Protein AF-A0A1U8CT45-F1 (afdb_monomer)

pLDDT: mean 87.15, std 6.31, range [70.81, 94.75]

Sequence (84 aa):
MQLIPQQLLTTLGPLFRNSRMVQFHFTNKDLESLKGLYRIMGNGFAGCVHFPHTAPCEVRVLMLLYSSKKKIFMGLIPYDQSGF

Nearest PDB structures (foldseek):
  2l6u-assembly1_A  TM=8.974E-01  e=1.146E-11  Homo sapiens
  2xnf-assembly1_A  TM=8.641E-01  e=1.078E-11  Homo sapiens
  2ky6-assembly1_A  TM=8.567E-01  e=8.442E-12  Homo sapi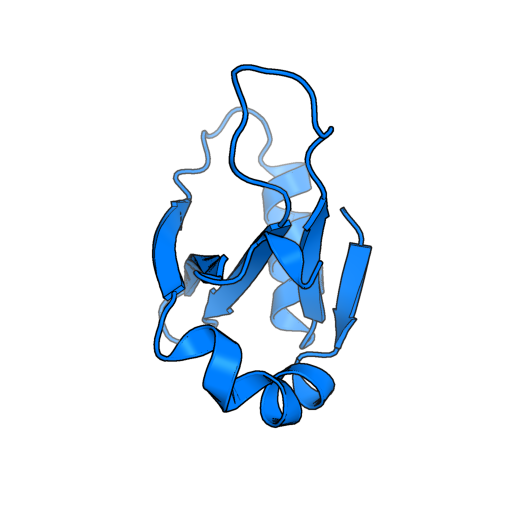ens
  2l23-assembly1_A  TM=8.395E-01  e=2.243E-11  Homo sapiens
  4ocm-assembly2_D  TM=4.503E-01  e=9.342E+00  Saccharomyces cerevisiae S288C

Structure (mmCIF, N/CA/C/O backbone):
data_AF-A0A1U8CT45-F1
#
_entry.id   AF-A0A1U8CT45-F1
#
loop_
_atom_site.group_PDB
_atom_site.id
_atom_site.type_symbol
_atom_site.label_atom_id
_atom_site.label_alt_id
_atom_site.label_comp_id
_atom_site.label_asym_id
_atom_site.label_entity_id
_atom_site.label_seq_id
_atom_site.pdbx_PDB_ins_code
_atom_site.Cartn_x
_atom_site.Cartn_y
_atom_site.Cartn_z
_atom_site.occupancy
_atom_site.B_iso_or_equiv
_atom_site.auth_seq_id
_atom_site.auth_comp_id
_atom_site.auth_asym_id
_atom_site.auth_atom_id
_atom_site.pdbx_PDB_model_num
ATOM 1 N N . MET A 1 1 ? 1.400 9.711 -3.639 1.00 83.25 1 MET A N 1
ATOM 2 C CA . MET A 1 1 ? 0.625 8.480 -3.360 1.00 83.25 1 MET A CA 1
ATOM 3 C C . MET A 1 1 ? -0.766 8.660 -3.939 1.00 83.25 1 MET A C 1
ATOM 5 O O . MET A 1 1 ? -1.336 9.726 -3.753 1.00 83.25 1 MET A O 1
ATOM 9 N N . GLN A 1 2 ? -1.284 7.659 -4.645 1.00 91.69 2 GLN A N 1
ATOM 10 C CA . GLN A 1 2 ? -2.670 7.607 -5.116 1.00 91.69 2 GLN A CA 1
ATOM 11 C C . GLN A 1 2 ? -3.495 6.706 -4.192 1.00 91.69 2 GLN A C 1
ATOM 13 O O . GLN A 1 2 ? -2.955 5.765 -3.615 1.00 91.69 2 GLN A O 1
ATOM 18 N N . LEU A 1 3 ? -4.787 6.992 -4.031 1.00 93.75 3 LEU A N 1
ATOM 19 C CA . LEU A 1 3 ? -5.696 6.170 -3.230 1.00 93.75 3 LEU A CA 1
ATOM 20 C C . LEU A 1 3 ? -6.530 5.275 -4.143 1.00 93.75 3 LEU A C 1
ATOM 22 O O . LEU A 1 3 ? -7.106 5.749 -5.118 1.00 93.75 3 LEU A O 1
ATOM 26 N N . ILE A 1 4 ? -6.610 3.991 -3.803 1.00 91.81 4 ILE A N 1
ATOM 27 C CA . ILE A 1 4 ? -7.369 2.983 -4.545 1.00 91.81 4 ILE A CA 1
ATOM 28 C C . ILE A 1 4 ? -8.379 2.343 -3.584 1.00 91.81 4 ILE A C 1
ATOM 30 O O . ILE A 1 4 ? -7.975 1.873 -2.518 1.00 91.81 4 ILE A O 1
ATOM 34 N N . PRO A 1 5 ? -9.683 2.304 -3.908 1.00 91.62 5 PRO A N 1
ATOM 35 C CA . PRO A 1 5 ? -10.660 1.564 -3.115 1.00 91.62 5 PRO A CA 1
ATOM 36 C C . PRO A 1 5 ? -10.260 0.088 -2.976 1.00 91.62 5 PRO A C 1
ATOM 38 O O . PRO A 1 5 ? -9.981 -0.581 -3.971 1.00 91.62 5 PRO A O 1
ATOM 41 N N . GLN A 1 6 ? -10.276 -0.450 -1.753 1.00 87.75 6 GLN A N 1
ATOM 42 C CA . GLN A 1 6 ? -9.872 -1.837 -1.481 1.00 87.75 6 GLN A CA 1
ATOM 43 C C . GLN A 1 6 ? -10.726 -2.864 -2.234 1.00 87.75 6 GLN A C 1
ATOM 45 O O . GLN A 1 6 ? -10.245 -3.945 -2.560 1.00 87.75 6 GLN A O 1
ATOM 50 N N . GLN A 1 7 ? -11.970 -2.517 -2.572 1.00 86.44 7 GLN A N 1
ATOM 51 C CA . GLN A 1 7 ? -12.848 -3.353 -3.393 1.00 86.44 7 GLN A CA 1
ATOM 52 C C . GLN A 1 7 ? -12.245 -3.645 -4.772 1.00 86.44 7 GLN A C 1
ATOM 54 O O . GLN A 1 7 ? -12.337 -4.775 -5.247 1.00 86.44 7 GLN A O 1
ATOM 59 N N . LEU A 1 8 ? -11.552 -2.673 -5.376 1.00 86.00 8 LEU A N 1
ATOM 60 C CA . LEU A 1 8 ? -10.874 -2.855 -6.662 1.00 86.00 8 LEU A CA 1
ATOM 61 C C . LEU A 1 8 ? -9.641 -3.752 -6.543 1.00 86.00 8 LEU A C 1
ATOM 63 O O . LEU A 1 8 ? -9.189 -4.301 -7.535 1.00 86.00 8 LEU A O 1
ATOM 67 N N . LEU A 1 9 ? -9.103 -3.951 -5.339 1.00 82.12 9 LEU A N 1
ATOM 68 C CA . LEU A 1 9 ? -7.967 -4.847 -5.144 1.00 82.12 9 LEU A CA 1
ATOM 69 C C . LEU A 1 9 ? -8.364 -6.319 -5.247 1.00 82.12 9 LEU A C 1
ATOM 71 O O . LEU A 1 9 ? -7.510 -7.160 -5.501 1.00 82.12 9 LEU A O 1
ATOM 75 N N . THR A 1 10 ? -9.644 -6.659 -5.087 1.00 80.25 10 THR A N 1
ATOM 76 C CA . THR A 1 10 ? -10.099 -8.051 -5.235 1.00 80.25 10 THR A CA 1
ATOM 77 C C . THR A 1 10 ? -9.806 -8.603 -6.633 1.00 80.25 10 THR A C 1
ATOM 79 O O . THR A 1 10 ? -9.407 -9.760 -6.762 1.00 80.25 10 THR A O 1
ATOM 82 N N . THR A 1 11 ? -9.893 -7.760 -7.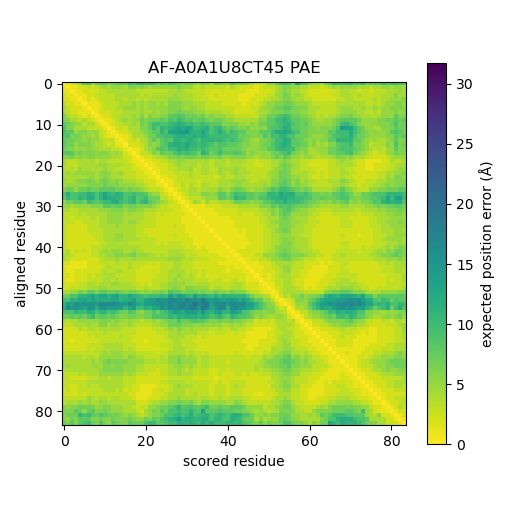666 1.00 79.19 11 THR A N 1
ATOM 83 C CA . THR A 1 11 ? -9.541 -8.119 -9.049 1.00 79.19 11 THR A CA 1
ATOM 84 C C . THR A 1 11 ? -8.028 -8.219 -9.259 1.00 79.19 11 THR A C 1
ATOM 86 O O . THR A 1 11 ? -7.571 -8.935 -10.145 1.00 79.19 11 THR A O 1
ATOM 89 N N . LEU A 1 12 ? -7.237 -7.580 -8.391 1.00 75.19 12 LEU A N 1
ATOM 90 C CA . LEU A 1 12 ? -5.772 -7.612 -8.384 1.00 75.19 12 LEU A CA 1
ATOM 91 C C . LEU A 1 12 ? -5.201 -8.782 -7.558 1.00 75.19 12 LEU A C 1
ATOM 93 O O . LEU A 1 12 ? -3.993 -8.861 -7.346 1.00 75.19 12 LEU A O 1
ATOM 97 N N . GLY A 1 13 ? -6.043 -9.727 -7.124 1.00 75.69 13 GLY A N 1
ATOM 98 C CA . GLY A 1 13 ? -5.665 -10.922 -6.358 1.00 75.69 13 GLY A CA 1
ATOM 99 C C . GLY A 1 13 ? -4.396 -11.654 -6.837 1.00 75.69 13 GLY A C 1
ATOM 100 O O . GLY A 1 13 ? -3.550 -11.980 -5.999 1.00 75.69 13 GLY A O 1
ATOM 101 N N . PRO A 1 14 ? -4.211 -11.906 -8.150 1.00 79.38 14 PRO A N 1
ATOM 102 C CA . PRO A 1 14 ? -3.011 -12.566 -8.670 1.00 79.38 14 PRO A CA 1
ATOM 103 C C . PRO A 1 14 ? -1.713 -11.792 -8.405 1.00 79.38 14 PRO A C 1
ATOM 105 O O . PRO A 1 14 ? -0.697 -12.403 -8.076 1.00 79.38 14 PRO A 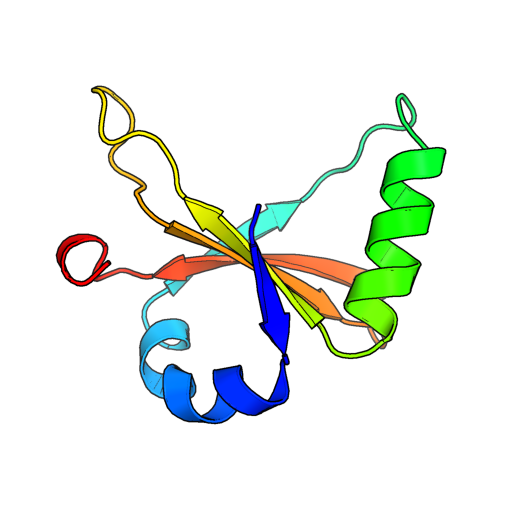O 1
ATOM 108 N N . LEU A 1 15 ? -1.759 -10.457 -8.469 1.00 72.00 15 LEU A N 1
ATOM 109 C CA . LEU A 1 15 ? -0.599 -9.584 -8.256 1.00 72.00 15 LEU A CA 1
ATOM 110 C C . LEU A 1 15 ? -0.071 -9.682 -6.823 1.00 72.00 15 LEU A C 1
ATOM 112 O O . LEU A 1 15 ? 1.128 -9.545 -6.589 1.00 72.00 15 LEU A O 1
ATOM 116 N N . PHE A 1 16 ? -0.951 -9.968 -5.862 1.00 74.88 16 PHE A N 1
ATOM 117 C CA . PHE A 1 16 ? -0.569 -10.117 -4.461 1.00 74.88 16 PHE A CA 1
ATOM 118 C C . PHE A 1 16 ? 0.072 -11.469 -4.143 1.00 74.88 16 PHE A C 1
ATOM 120 O O . PHE A 1 16 ? 0.895 -11.540 -3.231 1.00 74.88 16 PHE A O 1
ATOM 127 N N . ARG A 1 17 ? -0.256 -12.538 -4.884 1.00 79.12 17 ARG A N 1
ATOM 128 C CA . ARG A 1 17 ? 0.267 -13.891 -4.608 1.00 79.12 17 ARG A CA 1
ATOM 129 C C . ARG A 1 17 ? 1.769 -14.004 -4.838 1.00 79.12 17 ARG A C 1
ATOM 131 O O . ARG A 1 17 ? 2.438 -14.704 -4.089 1.00 79.12 17 ARG A O 1
ATOM 138 N N . ASN A 1 18 ? 2.283 -13.306 -5.846 1.00 84.12 18 ASN A N 1
ATOM 139 C CA . ASN A 1 18 ? 3.704 -13.279 -6.173 1.00 84.12 18 ASN A CA 1
ATOM 140 C C . ASN A 1 18 ? 4.309 -11.908 -5.839 1.00 84.12 18 ASN A C 1
ATOM 142 O O . ASN A 1 18 ? 4.962 -11.289 -6.670 1.00 84.12 18 ASN A O 1
ATOM 146 N N . SER A 1 19 ? 4.015 -11.375 -4.652 1.00 88.69 19 SER A N 1
ATOM 147 C CA . SER A 1 19 ? 4.525 -10.071 -4.220 1.00 88.69 19 SER A CA 1
ATOM 148 C C . SER A 1 19 ? 5.507 -10.213 -3.064 1.00 88.69 19 SER A C 1
ATOM 150 O O . SER A 1 19 ? 5.383 -11.099 -2.216 1.00 88.69 19 SER A O 1
ATOM 152 N N . ARG A 1 20 ? 6.490 -9.312 -3.013 1.00 91.25 20 ARG A N 1
ATOM 153 C CA . ARG A 1 20 ? 7.337 -9.156 -1.829 1.00 91.25 20 ARG A CA 1
ATOM 154 C C . ARG A 1 20 ? 6.558 -8.358 -0.791 1.00 91.25 20 ARG A C 1
ATOM 156 O O . ARG A 1 20 ? 6.106 -7.249 -1.077 1.00 91.25 20 ARG A O 1
ATOM 163 N N . MET A 1 21 ? 6.414 -8.917 0.407 1.00 90.62 21 MET A N 1
ATOM 164 C CA . MET A 1 21 ? 5.821 -8.213 1.541 1.00 90.62 21 MET A CA 1
ATOM 165 C C . MET A 1 21 ? 6.875 -7.359 2.236 1.00 90.62 21 MET A C 1
ATOM 167 O O . MET A 1 21 ? 7.975 -7.828 2.520 1.00 90.62 21 MET A O 1
ATOM 171 N N . VAL A 1 22 ? 6.517 -6.122 2.554 1.00 91.06 22 VAL A N 1
ATOM 172 C CA . VAL A 1 22 ? 7.319 -5.236 3.398 1.00 91.06 22 VAL A CA 1
ATOM 173 C C . VAL A 1 22 ? 6.467 -4.729 4.551 1.00 91.06 22 VAL A C 1
ATOM 175 O O . VAL A 1 22 ? 5.251 -4.582 4.430 1.00 91.06 22 VAL A O 1
ATOM 178 N N . GLN A 1 23 ? 7.090 -4.471 5.692 1.00 88.44 23 GLN A N 1
ATOM 179 C CA . GLN A 1 23 ? 6.409 -3.902 6.846 1.00 88.44 23 GLN A CA 1
ATOM 180 C C . GLN A 1 23 ? 6.795 -2.436 6.994 1.00 88.44 23 GLN A C 1
ATOM 182 O O . GLN A 1 23 ? 7.960 -2.073 6.847 1.00 88.44 23 GLN A O 1
ATOM 187 N N . PHE A 1 24 ? 5.815 -1.597 7.320 1.00 89.38 24 PHE A N 1
ATOM 188 C CA . PHE A 1 24 ? 6.068 -0.194 7.611 1.00 89.38 24 PHE A CA 1
ATOM 189 C C . PHE A 1 24 ? 6.324 0.010 9.096 1.00 89.38 24 PHE A C 1
ATOM 191 O O . PHE A 1 24 ? 5.514 -0.377 9.941 1.00 89.38 24 PHE A O 1
ATOM 198 N N . HIS A 1 25 ? 7.442 0.661 9.397 1.00 86.06 25 HIS A N 1
ATOM 199 C CA . HIS A 1 25 ? 7.742 1.164 10.725 1.00 86.06 25 HIS A CA 1
ATOM 200 C C . HIS A 1 25 ? 7.583 2.684 10.723 1.00 86.06 25 HIS A C 1
ATOM 202 O O . HIS A 1 25 ? 8.396 3.405 10.147 1.00 86.06 25 HIS A O 1
ATOM 208 N N . PHE A 1 26 ? 6.508 3.169 11.339 1.00 87.19 26 PHE A N 1
ATOM 209 C CA . PHE A 1 26 ? 6.278 4.602 11.483 1.00 87.19 26 PHE A CA 1
ATOM 210 C C . PHE A 1 26 ? 7.011 5.118 12.715 1.00 87.19 26 PHE A C 1
ATOM 212 O O . PHE A 1 26 ? 6.901 4.549 13.798 1.00 87.19 26 PHE A O 1
ATOM 219 N N . THR A 1 27 ? 7.746 6.213 12.543 1.00 87.31 27 THR A N 1
ATOM 220 C CA . THR A 1 27 ? 8.382 6.914 13.662 1.00 87.31 27 THR A CA 1
ATOM 221 C C . THR A 1 27 ? 7.398 7.900 14.293 1.00 87.31 27 THR A C 1
ATOM 223 O O . THR A 1 27 ? 6.495 8.399 13.624 1.00 87.31 27 THR A O 1
ATOM 226 N N . ASN A 1 28 ? 7.611 8.259 15.560 1.00 84.00 28 ASN A N 1
ATOM 227 C CA . ASN A 1 28 ? 6.770 9.234 16.272 1.00 84.00 28 ASN A CA 1
ATOM 228 C C . ASN A 1 28 ? 6.973 10.694 15.816 1.00 84.00 28 ASN A C 1
ATOM 230 O O . ASN A 1 28 ? 6.486 11.608 16.474 1.00 84.00 28 ASN A O 1
ATOM 234 N N . LYS A 1 29 ? 7.704 10.933 14.719 1.00 87.50 29 LYS A N 1
ATOM 235 C CA . LYS A 1 29 ? 8.002 12.284 14.224 1.00 87.50 29 LYS A CA 1
ATOM 236 C C . LYS A 1 29 ? 6.803 12.964 13.563 1.00 87.50 29 LYS A C 1
ATOM 238 O O . LYS A 1 29 ? 6.765 14.186 13.539 1.00 87.50 29 LYS A O 1
ATOM 243 N N . ASP A 1 30 ? 5.843 12.193 13.052 1.00 85.88 30 ASP A N 1
ATOM 244 C CA . ASP A 1 30 ? 4.665 12.730 12.364 1.00 85.88 30 ASP A CA 1
ATOM 245 C C . ASP A 1 30 ? 3.396 11.928 12.706 1.00 85.88 30 ASP A C 1
ATOM 247 O O . ASP A 1 30 ? 2.897 11.085 11.953 1.00 85.88 30 ASP A O 1
ATOM 251 N N . LEU A 1 31 ? 2.896 12.167 13.920 1.00 90.00 31 LEU A N 1
ATOM 252 C CA . LEU A 1 31 ? 1.705 11.505 14.453 1.00 90.00 31 LEU A CA 1
ATOM 253 C C . LEU A 1 31 ? 0.412 11.947 13.754 1.00 90.00 31 LEU A C 1
ATOM 255 O O . LEU A 1 31 ? -0.547 11.174 13.719 1.00 90.00 31 LEU A O 1
ATOM 259 N N . GLU A 1 32 ? 0.356 13.166 13.214 1.00 92.81 32 GLU A N 1
ATOM 260 C CA . GLU A 1 32 ? -0.835 13.672 12.526 1.00 92.81 32 GLU A CA 1
ATOM 261 C C . GLU A 1 32 ? -1.029 12.977 11.180 1.00 92.81 32 GLU A C 1
ATOM 263 O O . GLU A 1 32 ? -2.117 12.453 10.916 1.00 92.81 32 GLU A O 1
ATOM 268 N N . SER A 1 33 ? 0.038 12.845 10.388 1.00 90.81 33 SER A N 1
ATOM 269 C CA . SER A 1 33 ? -0.005 12.074 9.143 1.00 90.81 33 SER A CA 1
ATOM 270 C C . SER A 1 33 ? -0.349 10.607 9.395 1.00 90.81 33 SER A C 1
ATOM 272 O O . SER A 1 33 ? -1.153 10.022 8.664 1.00 90.81 33 SER A O 1
ATOM 274 N N . LEU A 1 34 ? 0.183 10.008 10.468 1.00 91.69 34 LEU A N 1
ATOM 275 C CA . LEU A 1 34 ? -0.145 8.630 10.838 1.00 91.69 34 LEU A CA 1
ATOM 276 C C . LEU A 1 34 ? -1.634 8.464 11.197 1.00 91.69 34 LEU A C 1
ATOM 278 O O . LEU A 1 34 ? -2.274 7.513 10.745 1.00 91.69 34 LEU A O 1
ATOM 282 N N . LYS A 1 35 ? -2.222 9.401 11.956 1.00 92.75 35 LYS A N 1
ATOM 283 C CA . LYS A 1 35 ? -3.675 9.424 12.218 1.00 92.75 35 LYS A CA 1
ATOM 284 C C . LYS A 1 35 ? -4.478 9.560 10.921 1.00 92.75 35 LYS A C 1
ATOM 286 O O . LYS A 1 35 ? -5.490 8.877 10.759 1.00 92.75 35 LYS A O 1
ATOM 291 N N . GLY A 1 36 ? -4.012 10.392 9.989 1.00 93.62 36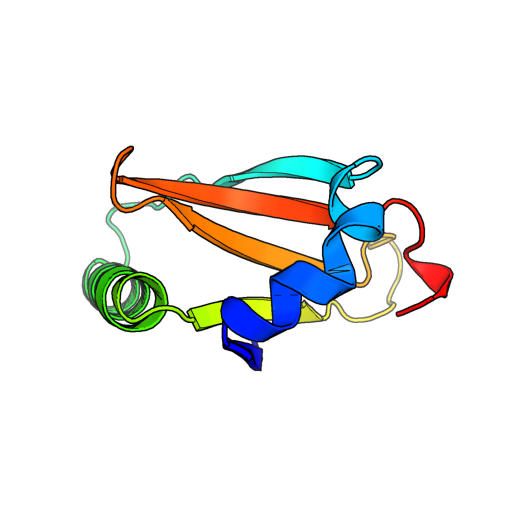 GLY A N 1
ATOM 292 C CA . GLY A 1 36 ? -4.594 10.528 8.654 1.00 93.62 36 GLY A CA 1
ATOM 293 C C . GLY A 1 36 ? -4.604 9.206 7.881 1.00 93.62 36 GLY A C 1
ATOM 294 O O . GLY A 1 36 ? -5.647 8.807 7.361 1.00 93.62 36 GLY A O 1
ATOM 295 N N . LEU A 1 37 ? -3.482 8.479 7.879 1.00 92.69 37 LEU A N 1
ATOM 296 C CA . LEU A 1 37 ? -3.371 7.159 7.249 1.00 92.69 37 LEU A CA 1
ATOM 297 C C . LEU A 1 37 ? -4.335 6.144 7.867 1.00 92.69 37 LEU A C 1
ATOM 299 O O . LEU A 1 37 ? -5.055 5.469 7.130 1.00 92.69 37 LEU A O 1
ATOM 303 N N . TYR A 1 38 ? -4.404 6.069 9.201 1.00 93.00 38 TYR A N 1
ATOM 304 C CA . TYR A 1 38 ? -5.360 5.195 9.886 1.00 93.00 38 TYR A CA 1
ATOM 305 C C . TYR A 1 38 ? -6.807 5.512 9.500 1.00 93.00 38 TYR A C 1
ATOM 307 O O . TYR A 1 38 ? -7.585 4.593 9.257 1.00 93.00 38 TYR A O 1
ATOM 315 N N . ARG A 1 39 ? -7.168 6.798 9.404 1.00 93.81 39 ARG A N 1
ATOM 316 C CA . ARG A 1 39 ? -8.516 7.224 9.008 1.00 93.81 39 ARG A CA 1
ATOM 317 C C . ARG A 1 39 ? -8.838 6.826 7.569 1.00 93.81 39 ARG A C 1
ATOM 319 O O . ARG A 1 39 ? -9.863 6.201 7.324 1.00 93.81 39 ARG A O 1
ATOM 326 N N . ILE A 1 40 ? -7.978 7.185 6.617 1.00 94.75 40 ILE A N 1
ATOM 327 C CA . ILE A 1 40 ? -8.227 6.948 5.188 1.00 94.75 40 ILE A CA 1
ATOM 328 C C . ILE A 1 40 ? -8.252 5.448 4.893 1.00 94.75 40 ILE A C 1
ATOM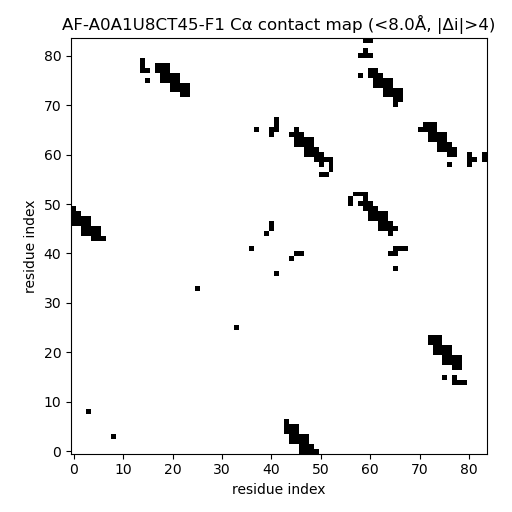 330 O O . ILE A 1 40 ? -9.184 4.951 4.264 1.00 94.75 40 ILE A O 1
ATOM 334 N N . MET A 1 41 ? -7.254 4.709 5.379 1.00 93.25 41 MET A N 1
ATOM 335 C CA . MET A 1 41 ? -7.129 3.285 5.073 1.00 93.25 41 MET A CA 1
ATOM 336 C C . MET A 1 41 ? -8.059 2.412 5.918 1.00 93.25 41 MET A C 1
ATOM 338 O O . MET A 1 41 ? -8.478 1.348 5.467 1.00 93.25 41 MET A O 1
ATOM 342 N N . GLY A 1 42 ? -8.449 2.876 7.109 1.00 91.00 42 GLY A N 1
ATOM 343 C CA . GLY A 1 42 ? -9.534 2.282 7.892 1.00 91.00 42 GLY A CA 1
ATOM 344 C C . GLY A 1 42 ? -10.896 2.386 7.202 1.00 91.00 42 GLY A C 1
ATOM 345 O O . GLY A 1 42 ? -11.724 1.497 7.368 1.00 91.00 42 GLY A O 1
ATOM 346 N N . ASN A 1 43 ? -11.093 3.402 6.356 1.00 93.12 43 ASN A N 1
ATOM 347 C CA . ASN A 1 43 ? -12.309 3.600 5.562 1.00 93.12 43 ASN A CA 1
ATOM 348 C C . ASN A 1 43 ? -12.316 2.815 4.235 1.00 93.12 43 ASN A C 1
ATOM 350 O O . ASN A 1 43 ? -13.097 3.126 3.338 1.00 93.12 43 ASN A O 1
A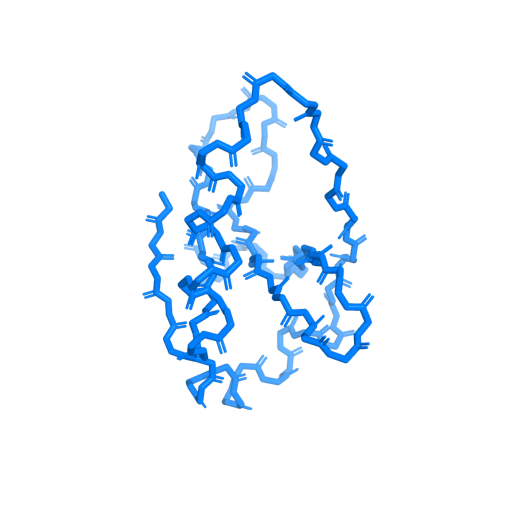TOM 354 N N . GLY A 1 44 ? -11.457 1.801 4.087 1.00 90.94 44 GLY A N 1
ATOM 355 C CA . GLY A 1 44 ? -11.486 0.901 2.932 1.00 90.94 44 GLY A CA 1
ATOM 356 C C . GLY A 1 44 ? -10.708 1.398 1.714 1.00 90.94 44 GLY A C 1
ATOM 357 O O . GLY A 1 44 ? -10.955 0.929 0.604 1.00 90.94 44 GLY A O 1
ATOM 358 N N . PHE A 1 45 ? -9.747 2.305 1.899 1.00 94.06 45 PHE A N 1
ATOM 359 C CA . PHE A 1 45 ? -8.780 2.673 0.862 1.00 94.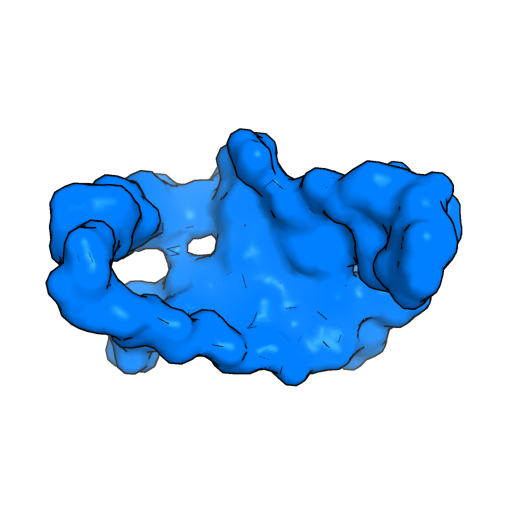06 45 PHE A CA 1
ATOM 360 C C . PHE A 1 45 ? -7.434 1.971 1.064 1.00 94.06 45 PHE A C 1
ATOM 362 O O . PHE A 1 45 ? -7.035 1.613 2.173 1.00 94.06 45 PHE A O 1
ATOM 369 N N . ALA A 1 46 ? -6.724 1.782 -0.036 1.00 93.31 46 ALA A N 1
ATOM 370 C CA . ALA A 1 46 ? -5.326 1.398 -0.092 1.00 93.31 46 ALA A CA 1
ATOM 371 C C . ALA A 1 46 ? -4.513 2.529 -0.723 1.00 93.31 46 ALA A C 1
ATOM 373 O O . ALA A 1 46 ? -5.029 3.305 -1.527 1.00 93.31 46 ALA A O 1
ATOM 374 N N . GLY A 1 47 ? -3.239 2.619 -0.363 1.00 94.00 47 GLY A N 1
ATOM 375 C CA . GLY A 1 47 ? -2.293 3.513 -1.017 1.00 94.00 47 GLY A CA 1
ATOM 376 C C . GLY A 1 47 ? -1.592 2.802 -2.168 1.00 94.00 47 GLY A C 1
ATOM 377 O O . GLY A 1 47 ? -1.188 1.655 -2.031 1.00 94.00 47 GLY A O 1
ATOM 378 N N . CYS A 1 48 ? -1.398 3.497 -3.278 1.00 91.94 48 CYS A N 1
ATOM 379 C CA . CYS A 1 48 ? -0.483 3.113 -4.341 1.00 91.94 48 CYS A CA 1
ATOM 380 C C . CYS A 1 48 ? 0.619 4.170 -4.437 1.00 91.94 48 CYS A C 1
ATOM 382 O O . CYS A 1 48 ? 0.358 5.379 -4.512 1.00 91.94 48 CYS A O 1
ATOM 384 N N . VAL A 1 49 ? 1.867 3.728 -4.369 1.00 92.12 49 VAL A N 1
ATOM 385 C CA . VAL A 1 49 ? 3.049 4.581 -4.436 1.00 92.12 49 VAL A CA 1
ATOM 386 C C . VAL A 1 49 ? 3.800 4.238 -5.709 1.00 92.12 49 VAL A C 1
ATOM 388 O O . VAL A 1 49 ? 4.350 3.147 -5.819 1.00 92.12 49 VAL A O 1
ATOM 391 N N . HIS A 1 50 ? 3.821 5.192 -6.639 1.00 89.69 50 HIS A N 1
ATOM 392 C CA . HIS A 1 50 ? 4.683 5.159 -7.811 1.00 89.69 50 HIS A CA 1
ATOM 393 C C . HIS A 1 50 ? 6.034 5.773 -7.454 1.00 89.69 50 HIS A C 1
ATOM 395 O O . HIS A 1 50 ? 6.094 6.895 -6.942 1.00 89.69 50 HIS A O 1
ATOM 401 N N . PHE A 1 51 ? 7.101 5.033 -7.717 1.00 88.38 51 PHE A N 1
ATOM 402 C CA . PHE A 1 51 ? 8.465 5.519 -7.606 1.00 88.38 51 PHE A CA 1
ATOM 403 C C . PHE A 1 51 ? 8.940 6.014 -8.975 1.00 88.38 51 PHE A C 1
ATOM 405 O O . PHE A 1 51 ? 8.572 5.435 -10.000 1.00 88.38 51 PHE A O 1
ATOM 412 N N . PRO A 1 52 ? 9.769 7.069 -9.021 1.00 84.31 52 PRO A N 1
ATOM 413 C CA . PRO A 1 52 ? 10.425 7.472 -10.255 1.00 84.31 52 PRO A CA 1
ATOM 414 C C . PRO A 1 52 ? 11.259 6.314 -10.811 1.00 84.31 52 PRO A C 1
ATOM 416 O O . PRO A 1 52 ? 11.986 5.659 -10.063 1.00 84.31 52 PRO A O 1
ATOM 419 N N . HIS A 1 53 ? 11.195 6.086 -12.124 1.00 75.94 53 HIS A N 1
ATOM 420 C CA . HIS A 1 53 ? 12.019 5.076 -12.792 1.00 75.94 53 HIS A CA 1
ATOM 421 C C . HIS A 1 53 ? 13.447 5.594 -13.015 1.00 75.94 53 HIS A C 1
ATOM 423 O O . HIS A 1 53 ? 13.924 5.737 -14.138 1.00 75.94 53 HIS A O 1
ATOM 429 N N . THR A 1 54 ? 14.109 5.945 -11.918 1.00 78.62 54 THR A N 1
ATOM 430 C CA . THR A 1 54 ? 15.483 6.438 -11.895 1.00 78.62 54 THR A CA 1
ATOM 431 C C . THR A 1 54 ? 16.343 5.443 -11.135 1.00 78.62 54 THR A C 1
ATOM 433 O O . THR A 1 54 ? 16.041 5.108 -9.985 1.00 78.62 54 THR A O 1
ATOM 436 N N . ALA A 1 55 ? 17.424 4.979 -11.762 1.00 70.81 55 ALA A N 1
ATOM 437 C CA . ALA A 1 55 ? 18.411 4.138 -11.096 1.00 70.81 55 ALA A CA 1
ATOM 438 C C . ALA A 1 55 ? 18.907 4.825 -9.804 1.00 70.81 55 ALA A C 1
ATOM 440 O O . ALA A 1 55 ? 19.088 6.046 -9.802 1.00 70.81 55 ALA A O 1
ATOM 441 N N . PRO A 1 56 ? 19.111 4.081 -8.703 1.00 74.75 56 PRO A N 1
ATOM 442 C CA . PRO A 1 56 ? 19.113 2.617 -8.584 1.00 74.75 56 PRO A CA 1
ATOM 443 C C . PRO A 1 56 ? 17.755 1.996 -8.175 1.00 74.75 56 PRO A C 1
ATOM 445 O O . PRO A 1 56 ? 17.715 0.853 -7.729 1.00 74.75 56 PRO A O 1
ATOM 448 N N . CYS A 1 57 ? 16.636 2.728 -8.262 1.00 77.38 57 CYS A N 1
ATOM 449 C CA . CYS A 1 57 ? 15.338 2.233 -7.794 1.00 77.38 57 CYS A CA 1
ATOM 450 C C . CYS A 1 57 ? 14.678 1.302 -8.825 1.00 77.38 57 CYS A C 1
ATOM 452 O O . CYS A 1 57 ? 14.050 1.752 -9.781 1.00 77.38 57 CYS A O 1
ATOM 454 N N . GLU A 1 58 ? 14.796 -0.010 -8.616 1.00 79.31 58 GLU A N 1
ATOM 455 C CA . GLU A 1 58 ? 14.143 -1.028 -9.459 1.00 79.31 58 GLU A CA 1
ATOM 456 C C . GLU A 1 58 ? 12.650 -1.211 -9.146 1.00 79.31 58 GLU A C 1
ATOM 458 O O . GLU A 1 58 ? 11.904 -1.801 -9.927 1.00 79.31 58 GLU A O 1
ATOM 463 N N . VAL A 1 59 ? 12.195 -0.708 -7.995 1.00 86.75 59 VAL A N 1
ATOM 464 C CA . VAL A 1 59 ? 10.779 -0.725 -7.622 1.00 86.75 59 VAL A CA 1
ATOM 465 C C . VAL A 1 59 ? 10.089 0.448 -8.301 1.00 86.75 59 VAL A C 1
ATOM 467 O O . VAL A 1 59 ? 10.520 1.585 -8.155 1.00 86.75 59 VAL A O 1
ATOM 470 N N . ARG A 1 60 ? 9.007 0.161 -9.018 1.00 87.38 60 ARG A N 1
ATOM 471 C CA . ARG A 1 60 ? 8.125 1.126 -9.683 1.00 87.38 60 ARG A CA 1
ATOM 472 C C . ARG A 1 60 ? 6.850 1.358 -8.889 1.00 87.38 60 ARG A C 1
ATOM 474 O O . ARG A 1 60 ? 6.421 2.498 -8.758 1.00 87.38 60 ARG A O 1
ATOM 481 N N . VAL A 1 61 ? 6.282 0.301 -8.308 1.00 90.12 61 VAL A N 1
ATOM 482 C CA . VAL A 1 61 ? 5.033 0.340 -7.545 1.00 90.12 61 VAL A CA 1
ATOM 483 C C . VAL A 1 61 ? 5.152 -0.390 -6.218 1.00 90.12 61 VAL A C 1
ATOM 485 O O . VAL A 1 61 ? 5.593 -1.540 -6.146 1.00 90.12 61 VAL A O 1
ATOM 488 N N . LEU A 1 62 ? 4.653 0.272 -5.174 1.00 92.44 62 LEU A N 1
ATOM 489 C CA . LEU A 1 62 ? 4.317 -0.332 -3.892 1.00 92.44 62 LEU A CA 1
ATOM 490 C C . LEU A 1 62 ? 2.851 -0.064 -3.550 1.00 92.44 62 LEU A C 1
ATOM 492 O O . LEU A 1 62 ? 2.376 1.071 -3.583 1.00 92.44 62 LEU A O 1
ATOM 496 N N . MET A 1 63 ? 2.159 -1.119 -3.141 1.00 92.56 63 MET A N 1
ATOM 497 C CA . MET A 1 63 ? 0.817 -1.048 -2.580 1.00 92.56 63 MET A CA 1
ATOM 498 C C . MET A 1 63 ? 0.912 -1.006 -1.058 1.00 92.56 63 MET A C 1
ATOM 500 O O . MET A 1 63 ? 1.497 -1.898 -0.453 1.00 92.56 63 MET A O 1
ATOM 504 N N . LEU A 1 64 ? 0.330 0.012 -0.434 1.00 93.62 64 LEU A N 1
ATOM 505 C CA . LEU A 1 64 ? 0.215 0.178 1.010 1.00 93.62 64 LEU A CA 1
ATOM 506 C C . LEU A 1 64 ? -1.198 -0.210 1.459 1.00 93.62 64 LEU A C 1
ATOM 508 O O . LEU A 1 64 ? -2.191 0.376 1.028 1.00 93.62 64 LEU A O 1
ATOM 512 N N . LEU A 1 65 ? -1.278 -1.183 2.356 1.00 91.69 65 LEU A N 1
ATOM 513 C CA . LEU A 1 65 ? -2.510 -1.739 2.900 1.00 91.69 65 LEU A CA 1
ATOM 514 C C . LEU A 1 65 ? -2.550 -1.562 4.413 1.00 91.69 65 LEU A C 1
ATOM 516 O O . LEU A 1 65 ? -1.517 -1.601 5.081 1.00 91.69 65 LEU A O 1
ATOM 520 N N . TYR A 1 66 ? -3.756 -1.446 4.963 1.00 92.38 66 TYR A N 1
ATOM 521 C CA . TYR A 1 66 ? -3.982 -1.415 6.402 1.00 92.38 66 TYR A CA 1
ATOM 522 C C . TYR A 1 66 ? -4.871 -2.579 6.833 1.00 92.38 66 TYR A C 1
ATOM 524 O O . TYR A 1 66 ? -5.961 -2.775 6.299 1.00 92.38 66 TYR A O 1
ATOM 532 N N . SER A 1 67 ? -4.420 -3.341 7.828 1.00 88.81 67 SER A N 1
ATOM 533 C CA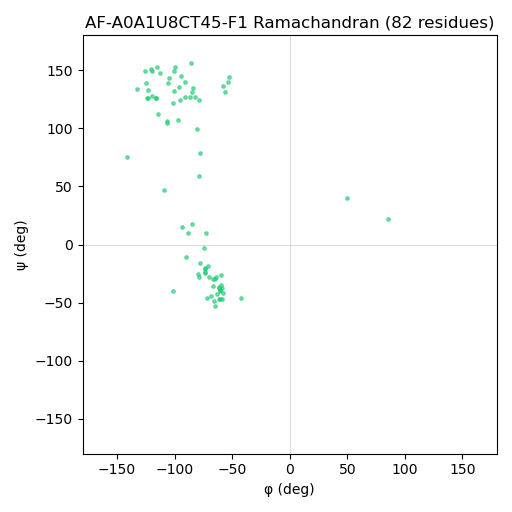 . SER A 1 67 ? -5.245 -4.343 8.498 1.00 88.81 67 SER A CA 1
ATOM 534 C C . SER A 1 67 ? -5.807 -3.749 9.782 1.00 8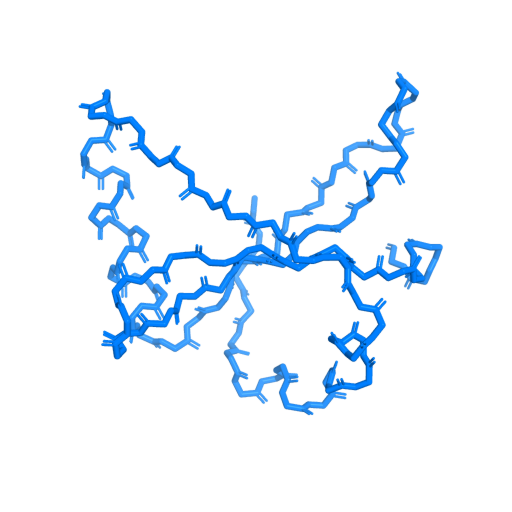8.81 67 SER A C 1
ATOM 536 O O . SER A 1 67 ? -5.087 -3.634 10.772 1.00 88.81 67 SER A O 1
ATOM 538 N N . SER A 1 68 ? -7.103 -3.434 9.803 1.00 87.25 68 SER A N 1
ATOM 539 C CA . SER A 1 68 ? -7.794 -2.953 11.010 1.00 87.25 68 SER A CA 1
ATOM 540 C C . SER A 1 68 ? -7.762 -3.980 12.147 1.00 87.25 68 SER A C 1
ATOM 542 O O . SER A 1 68 ? -7.539 -3.620 13.300 1.00 87.25 68 SER A O 1
ATOM 544 N N . LYS A 1 69 ? -7.887 -5.275 11.815 1.00 89.19 69 LYS A N 1
ATOM 545 C CA . LYS A 1 69 ? -7.827 -6.386 12.779 1.00 89.19 69 LYS A CA 1
ATOM 546 C C . LYS A 1 69 ? -6.484 -6.459 13.503 1.00 89.19 69 LYS A C 1
ATOM 548 O O . LYS A 1 69 ? -6.451 -6.629 14.716 1.00 89.19 69 LYS A O 1
ATOM 553 N N . LYS A 1 70 ? -5.379 -6.363 12.759 1.00 89.25 70 LYS A N 1
ATOM 554 C CA . LYS A 1 70 ? -4.021 -6.441 13.321 1.00 89.25 70 LYS A CA 1
ATOM 555 C C . LYS A 1 70 ? -3.468 -5.073 13.732 1.00 89.25 70 LYS A C 1
ATOM 557 O O . LYS A 1 70 ? -2.434 -5.017 14.382 1.00 89.25 70 LYS A O 1
ATOM 562 N N . LYS A 1 71 ? -4.139 -3.985 13.343 1.00 88.94 71 LYS A N 1
ATOM 563 C CA . LYS A 1 71 ? -3.669 -2.598 13.444 1.00 88.94 71 LYS A CA 1
ATOM 564 C C . LYS A 1 71 ? -2.258 -2.403 12.873 1.00 88.94 71 LYS A C 1
ATOM 566 O O . LYS A 1 71 ? -1.466 -1.648 13.423 1.00 88.94 71 LYS A O 1
ATOM 571 N N . ILE A 1 72 ? -1.962 -3.065 11.754 1.00 91.12 72 ILE A N 1
ATOM 572 C CA . ILE A 1 72 ? -0.668 -2.963 11.066 1.00 91.12 72 ILE A CA 1
ATOM 573 C C . ILE A 1 72 ? -0.837 -2.432 9.650 1.00 91.12 72 ILE A C 1
ATOM 575 O O . ILE A 1 72 ? -1.834 -2.717 8.981 1.00 91.12 72 ILE A O 1
ATOM 579 N N . PHE A 1 73 ? 0.185 -1.725 9.185 1.00 92.44 73 PHE A N 1
ATOM 580 C CA . PHE A 1 73 ? 0.351 -1.382 7.783 1.00 92.44 73 PHE A CA 1
ATOM 581 C C . PHE A 1 73 ? 1.286 -2.382 7.109 1.00 92.44 73 PHE A C 1
ATOM 583 O O . PHE A 1 73 ? 2.339 -2.730 7.647 1.00 92.44 73 PHE A O 1
ATOM 590 N N . MET A 1 74 ? 0.898 -2.824 5.922 1.00 92.00 74 MET A N 1
ATOM 591 C CA . MET A 1 74 ? 1.643 -3.782 5.114 1.00 92.00 74 MET A CA 1
ATOM 592 C C . MET A 1 74 ? 1.897 -3.177 3.743 1.00 92.00 74 MET A C 1
ATOM 594 O O . MET A 1 74 ? 1.015 -2.545 3.168 1.00 92.00 74 MET A O 1
ATOM 598 N N . GLY A 1 75 ? 3.091 -3.386 3.214 1.00 92.69 75 GLY A N 1
ATOM 599 C CA . GLY A 1 75 ? 3.434 -3.068 1.841 1.00 92.69 75 GLY A CA 1
ATOM 600 C C . GLY A 1 75 ? 3.514 -4.321 0.998 1.00 92.69 75 GLY A C 1
ATOM 601 O O . GLY A 1 75 ? 3.992 -5.351 1.466 1.00 92.69 75 GLY A O 1
ATOM 602 N N . LEU A 1 76 ? 3.078 -4.214 -0.248 1.00 92.00 76 LEU A N 1
ATOM 603 C CA . LEU A 1 76 ? 3.232 -5.244 -1.262 1.00 92.00 76 LEU A CA 1
ATOM 604 C C . LEU A 1 76 ? 3.951 -4.632 -2.457 1.00 92.00 76 LEU A C 1
ATOM 606 O O . LEU A 1 76 ? 3.516 -3.613 -2.993 1.00 92.00 76 LEU A O 1
ATOM 610 N N . ILE A 1 77 ? 5.047 -5.259 -2.865 1.00 92.56 77 ILE A N 1
ATOM 611 C CA . ILE A 1 77 ? 5.776 -4.934 -4.089 1.00 92.56 77 ILE A CA 1
ATOM 612 C C . ILE A 1 77 ? 5.483 -6.068 -5.075 1.00 92.56 77 ILE A C 1
ATOM 614 O O . ILE A 1 77 ? 6.016 -7.169 -4.884 1.00 92.56 77 ILE A O 1
ATOM 618 N N . PRO A 1 78 ? 4.618 -5.853 -6.084 1.00 89.94 78 PRO A N 1
ATOM 619 C CA . PRO A 1 78 ? 4.356 -6.845 -7.126 1.00 89.94 78 PRO A CA 1
ATOM 620 C C . PRO A 1 78 ? 5.655 -7.336 -7.777 1.00 89.94 78 PRO A C 1
ATOM 622 O O . PRO A 1 78 ? 6.593 -6.558 -7.931 1.00 89.94 78 PRO A O 1
ATOM 625 N N . TYR A 1 79 ? 5.744 -8.609 -8.159 1.00 87.38 79 TYR A N 1
ATOM 626 C CA . TYR A 1 79 ? 6.920 -9.099 -8.889 1.00 87.38 79 TYR A CA 1
ATOM 627 C C . TYR A 1 79 ? 7.003 -8.508 -10.302 1.00 87.38 79 TYR A C 1
ATOM 629 O O . TYR A 1 79 ? 8.063 -8.042 -10.713 1.00 87.38 79 TYR A O 1
ATOM 637 N N . ASP A 1 80 ? 5.874 -8.469 -11.013 1.00 84.00 80 ASP A N 1
ATOM 638 C CA . ASP A 1 80 ? 5.783 -7.847 -12.333 1.00 84.00 80 ASP A CA 1
ATOM 639 C C . ASP A 1 80 ? 5.704 -6.322 -12.203 1.00 84.00 80 ASP A C 1
ATOM 641 O O . ASP A 1 80 ? 4.634 -5.724 -12.248 1.00 84.00 80 ASP A O 1
ATOM 645 N N . GLN A 1 81 ? 6.855 -5.694 -11.973 1.00 81.56 81 GLN A N 1
ATOM 646 C CA . GLN A 1 81 ? 6.986 -4.237 -11.945 1.00 81.56 81 GLN A CA 1
ATOM 647 C C . GLN A 1 81 ? 6.922 -3.633 -13.352 1.00 81.56 81 GLN A C 1
ATOM 649 O O . GLN A 1 81 ? 6.582 -2.467 -13.485 1.00 81.56 81 GLN A O 1
ATOM 654 N N . SER A 1 82 ? 7.244 -4.400 -14.397 1.00 77.06 82 SER A N 1
ATOM 655 C CA . SER A 1 82 ? 7.176 -3.943 -15.790 1.00 77.06 82 SER A CA 1
ATOM 656 C C . SER A 1 82 ? 5.754 -3.673 -16.273 1.00 77.06 82 SER A C 1
ATOM 658 O O . SER A 1 82 ? 5.575 -2.811 -17.129 1.00 77.06 82 SER A O 1
ATOM 660 N N . GLY A 1 83 ? 4.764 -4.390 -15.734 1.00 75.50 83 GLY A N 1
ATOM 661 C CA . GLY A 1 83 ? 3.349 -4.195 -16.053 1.00 75.50 83 GLY A CA 1
ATOM 662 C C . GLY A 1 83 ? 2.703 -2.946 -15.437 1.00 75.50 83 GLY A C 1
ATOM 663 O O . GLY A 1 83 ? 1.531 -2.698 -15.717 1.00 75.50 83 GLY A O 1
ATOM 664 N N . PHE A 1 84 ? 3.438 -2.177 -14.620 1.00 71.69 84 PHE A N 1
ATOM 665 C CA . PHE A 1 84 ? 3.005 -0.913 -14.010 1.00 71.69 84 PHE A CA 1
ATOM 666 C C . PHE A 1 84 ? 3.904 0.257 -14.437 1.00 71.69 84 PHE A C 1
ATOM 668 O O . PHE A 1 84 ? 3.355 1.376 -14.534 1.00 71.69 84 PHE A O 1
#

Solvent-accessible surface area (backbone atoms only — not comparable to full-atom values): 4951 Å² total; per-residue (Å²): 119,47,81,42,57,45,76,66,45,64,81,45,50,73,52,60,74,58,34,51,76,45,77,68,82,83,66,88,87,49,60,65,62,50,53,49,49,52,55,52,28,67,71,47,30,25,40,36,38,76,45,69,92,46,87,89,46,82,60,36,53,36,37,38,41,56,39,79,91,77,71,43,51,39,32,36,31,45,65,70,42,86,84,109

Mean predicted aligned error: 4.6 Å

Foldseek 3Di:
DDKDALVVCVVVVVQQVQWDKDFDDDDPPCVPVVVVCCVRQVVRIKDWDADPPDPPDPQGIKIWHADPPVRTIMITGGPPRVVD

Radius of gyration: 13.17 Å; Cα contacts (8 Å, |Δi|>4): 122; chains: 1; bounding box: 32×28×32 Å

Secondary structure (DSSP, 8-state):
-EEEEHHHHTTTHHHHHTEEEEE----TT-HHHHHHHHHHHHTTEEEEEEPPS-TT----EEEEEEETTTTEEEEEEES--TT-